Protein AF-A0A965PRZ8-F1 (afdb_monomer)

Radius of gyration: 15.92 Å; Cα contacts (8 Å, |Δi|>4): 262; chains: 1; bounding box: 35×39×43 Å

Mean predicted aligned error: 7.38 Å

pLDDT: mean 84.17, std 19.51, range [33.16, 98.69]

Secondary structure (DSSP, 8-state):
-BHHHHHHHTT-HHHHHHHHHHHHS-------HHHHHHHHHHHHHHHHHHHHH-PEE----EEPSS-TT-EE--SEE-TTSSEEEEEEEESS--SS--HHHHHHHHHHHHHH--SEEEEEEEEEEEETTEEEESSSS-EEEEEE--HHHHHHHHT--

Nearest PDB structures (foldseek):
  3syy-assembly1_A  TM=7.562E-01  e=2.679E-10  Laribacter hongkongensis HLHK9
  3k93-assembly1_A  TM=7.429E-01  e=5.074E-06  Histophilus somni 129PT
  4ic1-assembly1_J  TM=6.173E-01  e=4.189E-07  Saccharolobus solfataricus P2
  4ic1-assembly1_K  TM=6.231E-01  e=9.618E-06  Saccharolobus solfataricus P2
  4ic1-assembly1_D  TM=5.870E-01  e=6.986E-06  Saccharolobus solfataricus P2

Structure (mmCIF, N/CA/C/O backbone):
data_AF-A0A965PRZ8-F1
#
_entry.id   AF-A0A965PRZ8-F1
#
loop_
_atom_site.group_PDB
_atom_site.id
_atom_site.type_symbol
_atom_site.label_atom_id
_atom_site.label_alt_id
_atom_site.label_comp_id
_atom_site.label_asym_id
_atom_site.label_entity_id
_atom_site.label_seq_id
_atom_site.pdbx_PDB_ins_code
_atom_site.Cartn_x
_atom_site.Cartn_y
_atom_site.Cartn_z
_atom_site.occupancy
_atom_site.B_iso_or_equiv
_atom_site.auth_seq_id
_atom_site.auth_comp_id
_atom_site.auth_asym_id
_atom_site.auth_atom_id
_atom_site.pdbx_PDB_model_num
ATOM 1 N N . MET A 1 1 ? -15.671 11.025 1.807 1.00 54.91 1 MET A N 1
ATOM 2 C CA . MET A 1 1 ? -14.242 11.345 1.634 1.00 54.91 1 MET A CA 1
ATOM 3 C C . MET A 1 1 ? -13.512 10.060 1.285 1.00 54.91 1 MET A C 1
ATOM 5 O O . MET A 1 1 ? -13.864 9.037 1.855 1.00 54.91 1 MET A O 1
ATOM 9 N N . THR A 1 2 ? -12.597 10.086 0.313 1.00 58.78 2 THR A N 1
ATOM 10 C CA . THR A 1 2 ? -11.776 8.921 -0.072 1.00 58.78 2 THR A CA 1
ATOM 11 C C . THR A 1 2 ? -10.366 9.054 0.501 1.00 58.78 2 THR A C 1
ATOM 13 O O . THR A 1 2 ? -9.932 10.170 0.786 1.00 58.78 2 THR A O 1
ATOM 16 N N . ALA A 1 3 ? -9.628 7.949 0.616 1.00 55.59 3 ALA A N 1
ATOM 17 C CA . ALA A 1 3 ? -8.260 7.944 1.150 1.00 55.59 3 ALA A CA 1
ATOM 18 C C . ALA A 1 3 ? -7.332 8.951 0.461 1.00 55.59 3 ALA A C 1
ATOM 20 O O . ALA A 1 3 ? -6.659 9.749 1.112 1.00 55.59 3 ALA A O 1
ATOM 21 N N . THR A 1 4 ? -7.375 8.993 -0.870 1.00 56.09 4 THR A N 1
ATOM 22 C CA . THR A 1 4 ? -6.592 9.935 -1.674 1.00 56.09 4 THR A CA 1
ATOM 23 C C . THR A 1 4 ? -6.998 11.392 -1.422 1.00 56.09 4 THR A C 1
ATOM 25 O O . THR A 1 4 ? -6.151 12.283 -1.479 1.00 56.09 4 THR A O 1
ATOM 28 N N . ALA A 1 5 ? -8.279 11.654 -1.131 1.00 57.34 5 ALA A N 1
ATOM 29 C CA . ALA A 1 5 ? -8.773 12.986 -0.769 1.00 57.34 5 ALA A CA 1
ATOM 30 C C . ALA A 1 5 ? -8.242 13.445 0.579 1.00 57.34 5 ALA A C 1
ATOM 32 O O . ALA A 1 5 ? -7.828 14.591 0.729 1.00 57.34 5 ALA A O 1
ATOM 33 N N . VAL A 1 6 ? -8.219 12.530 1.537 1.00 54.91 6 VAL A N 1
ATOM 34 C CA . VAL A 1 6 ? -7.812 12.788 2.911 1.00 54.91 6 VAL A CA 1
ATOM 35 C C . VAL A 1 6 ? -6.297 12.997 3.012 1.00 54.91 6 VAL A C 1
ATOM 37 O O . VAL A 1 6 ? -5.855 13.979 3.607 1.00 54.91 6 VAL A O 1
ATOM 40 N N . ALA A 1 7 ? -5.495 12.179 2.322 1.00 52.47 7 ALA A N 1
ATOM 41 C CA . ALA A 1 7 ? -4.043 12.358 2.237 1.00 52.47 7 ALA A CA 1
ATOM 42 C C . ALA A 1 7 ? -3.648 13.733 1.655 1.00 52.47 7 ALA A C 1
ATOM 44 O O . ALA A 1 7 ? -2.738 14.404 2.159 1.00 52.47 7 ALA A O 1
ATOM 45 N N . LYS A 1 8 ? -4.377 14.202 0.632 1.00 48.94 8 LYS A N 1
ATOM 46 C CA . LYS A 1 8 ? -4.157 15.528 0.031 1.00 48.94 8 LYS A CA 1
ATOM 47 C C . LYS A 1 8 ? -4.725 16.672 0.877 1.00 48.94 8 LYS A C 1
ATOM 49 O O . LYS A 1 8 ? -4.098 17.725 0.938 1.00 48.94 8 LYS A O 1
ATOM 54 N N . ALA A 1 9 ? -5.844 16.480 1.575 1.00 47.12 9 ALA A N 1
ATOM 55 C CA . ALA A 1 9 ? -6.412 17.477 2.488 1.00 47.12 9 ALA A CA 1
ATOM 56 C C . ALA A 1 9 ? -5.499 17.754 3.694 1.00 47.12 9 ALA A C 1
ATOM 58 O O . ALA A 1 9 ? -5.282 18.908 4.057 1.00 47.12 9 ALA A O 1
ATOM 59 N N . ALA A 1 10 ? -4.876 16.710 4.248 1.00 43.22 10 ALA A N 1
ATOM 60 C CA . ALA A 1 10 ? -3.881 16.831 5.314 1.00 43.22 10 ALA A CA 1
ATOM 61 C C . ALA A 1 10 ? -2.562 17.485 4.849 1.00 43.22 10 ALA A C 1
ATOM 63 O O . ALA A 1 10 ? -1.719 17.854 5.669 1.00 43.22 10 ALA A O 1
ATOM 64 N N . SER A 1 11 ? -2.363 17.627 3.534 1.00 39.31 11 SER A N 1
ATOM 65 C CA . SER A 1 11 ? -1.225 18.340 2.938 1.00 39.31 11 SER A CA 1
ATOM 66 C C . SER A 1 11 ? -1.472 19.855 2.797 1.00 39.31 11 SER A C 1
ATOM 68 O O . SER A 1 11 ? -0.557 20.587 2.430 1.00 39.31 11 SER A O 1
ATOM 70 N N . GLY A 1 12 ? -2.680 20.339 3.129 1.00 33.16 12 GLY A N 1
ATOM 71 C CA . GLY A 1 12 ? -3.037 21.760 3.218 1.00 33.16 12 GLY A CA 1
ATOM 72 C C . GLY A 1 12 ? -4.403 22.106 2.585 1.00 33.16 12 GLY A C 1
ATOM 73 O O . GLY A 1 12 ? -4.929 21.332 1.783 1.00 33.16 12 GLY A O 1
ATOM 74 N N . PRO A 1 13 ? -4.982 23.295 2.873 1.00 34.28 13 PRO A N 1
ATOM 75 C CA . PRO A 1 13 ? -6.338 23.689 2.444 1.00 34.28 13 PRO A CA 1
ATOM 76 C C . PRO A 1 13 ? -6.583 23.709 0.924 1.00 34.28 13 PRO A C 1
ATOM 78 O O . PRO A 1 13 ? -7.735 23.695 0.489 1.00 34.28 13 PRO A O 1
ATOM 81 N N . ALA A 1 14 ? -5.517 23.775 0.120 1.00 37.66 14 ALA A N 1
ATOM 82 C CA . ALA A 1 14 ? -5.581 23.752 -1.340 1.00 37.66 14 ALA A CA 1
ATOM 83 C C . ALA A 1 14 ? -5.931 22.352 -1.880 1.00 37.66 14 ALA A C 1
ATOM 85 O O . ALA A 1 14 ? -6.857 22.213 -2.672 1.00 37.66 14 ALA A O 1
ATOM 86 N N . GLY A 1 15 ? -5.299 21.296 -1.351 1.00 36.34 15 GLY A N 1
ATOM 87 C CA . GLY A 1 15 ? -5.492 19.923 -1.836 1.00 36.34 15 GLY A CA 1
ATOM 88 C C . GLY A 1 15 ? -6.900 19.362 -1.600 1.00 36.34 15 GLY A C 1
ATOM 89 O O . GLY A 1 15 ? -7.354 18.496 -2.346 1.00 36.34 15 GLY A O 1
ATOM 90 N N . PHE A 1 16 ? -7.616 19.873 -0.592 1.00 38.53 16 PHE A N 1
ATOM 91 C CA . PHE A 1 16 ? -9.019 19.529 -0.330 1.00 38.53 16 PHE A CA 1
ATOM 92 C C . PHE A 1 16 ? -9.987 20.185 -1.330 1.00 38.53 16 PHE A C 1
ATOM 94 O O . PHE A 1 16 ? -10.953 19.553 -1.763 1.00 38.53 16 PHE A O 1
ATOM 101 N N . ARG A 1 17 ? -9.723 21.439 -1.725 1.00 40.81 17 ARG A N 1
ATOM 102 C CA . ARG A 1 17 ? -10.533 22.162 -2.719 1.00 40.81 17 ARG A CA 1
ATOM 103 C C . ARG A 1 17 ? -10.419 21.520 -4.099 1.00 40.81 17 ARG A C 1
ATOM 105 O O . ARG A 1 17 ? -11.449 21.259 -4.711 1.00 40.81 17 ARG A O 1
ATOM 112 N N . ASP A 1 18 ? -9.210 21.154 -4.514 1.00 45.66 18 ASP A N 1
ATOM 113 C CA . ASP A 1 18 ? -8.950 20.551 -5.829 1.00 45.66 18 ASP A CA 1
ATOM 114 C C . ASP A 1 18 ? -9.689 19.216 -6.025 1.00 45.66 18 ASP A C 1
ATOM 116 O O . ASP A 1 18 ? -10.179 18.911 -7.108 1.00 45.66 18 ASP A O 1
ATOM 120 N N . GLN A 1 19 ? -9.835 18.421 -4.962 1.00 45.69 19 GLN A N 1
ATOM 121 C CA . GLN A 1 19 ? -10.571 17.152 -4.993 1.00 45.69 19 GLN A CA 1
ATOM 122 C C . GLN A 1 19 ? -12.091 17.336 -5.069 1.00 45.69 19 GLN A C 1
ATOM 124 O O . GLN A 1 19 ? -12.785 16.570 -5.743 1.00 45.69 19 GLN A O 1
ATOM 129 N N . LEU A 1 20 ? -12.624 18.342 -4.369 1.00 46.78 20 LEU A N 1
ATOM 130 C CA . LEU A 1 20 ? -14.040 18.696 -4.453 1.00 46.78 20 LEU A CA 1
ATOM 131 C C . LEU A 1 20 ? -14.384 19.275 -5.828 1.00 46.78 20 LEU A C 1
ATOM 133 O O . LEU A 1 20 ? -15.452 18.967 -6.356 1.00 46.78 20 LEU A O 1
ATOM 137 N N . GLU A 1 21 ? -13.482 20.059 -6.419 1.00 46.59 21 GLU A N 1
ATOM 138 C CA . GLU A 1 21 ? -13.627 20.569 -7.782 1.00 46.59 21 GLU A CA 1
ATOM 139 C C . GLU A 1 21 ? -13.521 19.457 -8.828 1.00 46.59 21 GLU A C 1
ATOM 1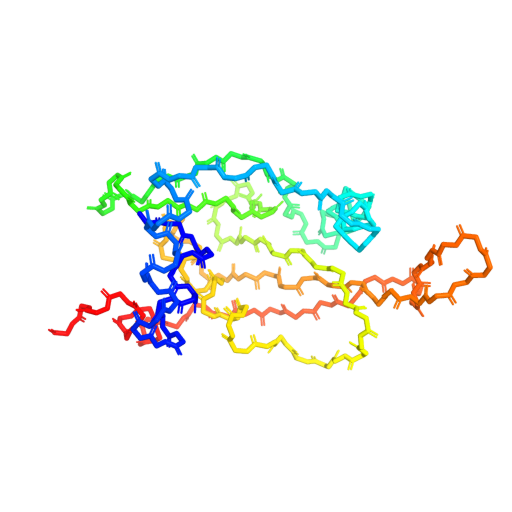41 O O . GLU A 1 21 ? -14.405 19.359 -9.674 1.00 46.59 21 GLU A O 1
ATOM 146 N N . ALA A 1 22 ? -12.545 18.549 -8.721 1.00 51.47 22 ALA A N 1
ATOM 147 C CA . ALA A 1 22 ? -12.418 17.398 -9.622 1.00 51.47 22 ALA A CA 1
ATOM 148 C C . ALA A 1 22 ? -13.629 16.448 -9.558 1.00 51.47 22 ALA A C 1
ATOM 150 O O . ALA A 1 22 ? -13.987 15.820 -10.550 1.00 51.47 22 ALA A O 1
ATOM 151 N N . ARG A 1 23 ? -14.304 16.355 -8.403 1.00 52.50 23 ARG A N 1
ATOM 152 C CA . ARG A 1 23 ? -15.585 15.636 -8.282 1.00 52.50 23 ARG A CA 1
ATOM 153 C C . ARG A 1 23 ? -16.768 16.390 -8.887 1.00 52.50 23 ARG A C 1
ATOM 155 O O . ARG A 1 23 ? -17.717 15.747 -9.324 1.00 52.50 23 ARG A O 1
ATOM 162 N N . ARG A 1 24 ? -16.755 17.726 -8.856 1.00 48.66 24 ARG A N 1
ATOM 163 C CA . ARG A 1 24 ? -17.812 18.566 -9.446 1.00 48.66 24 ARG A CA 1
ATOM 164 C C . ARG A 1 24 ? -17.692 18.647 -10.965 1.00 48.66 24 ARG A C 1
ATOM 166 O O . ARG A 1 24 ? -18.717 18.669 -11.634 1.00 48.66 24 ARG A O 1
ATOM 173 N N . ASN A 1 25 ? -16.464 18.641 -11.472 1.00 48.16 25 ASN A N 1
ATOM 174 C CA . ASN A 1 25 ? -16.121 18.676 -12.885 1.00 48.16 25 ASN A CA 1
ATOM 175 C C . ASN A 1 25 ? -15.154 17.521 -13.182 1.00 48.16 25 ASN A C 1
ATOM 177 O O . ASN A 1 25 ? -13.940 17.737 -13.164 1.00 48.16 25 ASN A O 1
ATOM 181 N N . PRO A 1 26 ? -15.661 16.295 -13.411 1.00 49.47 26 PRO A N 1
ATOM 182 C CA . PRO A 1 26 ? -14.810 15.195 -13.827 1.00 49.47 26 PRO A CA 1
ATOM 183 C C . PRO A 1 26 ? -14.180 15.560 -15.170 1.00 49.47 26 PRO A C 1
ATOM 185 O O . PRO A 1 26 ? -14.868 15.733 -16.173 1.00 49.47 26 PRO A O 1
ATOM 188 N N . VAL A 1 27 ? -12.866 15.744 -15.153 1.00 57.09 27 VAL A N 1
ATOM 189 C CA . VAL A 1 27 ? -12.056 15.934 -16.351 1.00 57.09 27 VAL A CA 1
ATOM 190 C C . VAL A 1 27 ? -11.515 14.562 -16.714 1.00 57.09 27 VAL A C 1
ATOM 192 O O . VAL A 1 27 ? -11.016 13.860 -15.829 1.00 57.09 27 VAL A O 1
ATOM 195 N N . ASP A 1 28 ? -11.611 14.171 -17.982 1.00 53.66 28 ASP A N 1
ATOM 196 C CA . ASP A 1 28 ? -10.965 12.945 -18.440 1.00 53.66 28 ASP A CA 1
ATOM 197 C C . ASP A 1 28 ? -9.462 13.056 -18.175 1.00 53.66 28 ASP A C 1
ATOM 199 O O . ASP A 1 28 ? -8.774 13.944 -18.686 1.00 53.66 28 ASP A O 1
ATOM 203 N N . VAL A 1 29 ? -8.954 12.176 -17.314 1.00 61.72 29 VAL A N 1
ATOM 204 C CA . VAL A 1 29 ? -7.525 12.100 -17.034 1.00 61.72 29 VAL A CA 1
ATOM 205 C C . VAL A 1 29 ? -6.891 11.353 -18.195 1.00 61.72 29 VAL A C 1
ATOM 207 O O . VAL A 1 29 ? -7.070 10.145 -18.339 1.00 61.72 29 VAL A O 1
ATOM 210 N N . GLU A 1 30 ? -6.145 12.071 -19.029 1.00 69.75 30 GLU A N 1
ATOM 211 C CA . GLU A 1 30 ? -5.347 11.452 -20.080 1.00 69.75 30 GLU A CA 1
ATOM 212 C C . GLU A 1 30 ? -4.329 10.494 -19.433 1.00 69.75 30 GLU A C 1
ATOM 214 O O . GLU A 1 30 ? -3.472 10.896 -18.635 1.00 69.75 30 GLU A O 1
ATOM 219 N N . VAL A 1 31 ? -4.467 9.195 -19.716 1.00 72.94 31 VAL A N 1
ATOM 220 C CA . VAL A 1 31 ? -3.624 8.154 -19.119 1.00 72.94 31 VAL A CA 1
ATOM 221 C C . VAL A 1 31 ? -2.212 8.292 -19.678 1.00 72.94 31 VAL A C 1
ATOM 223 O O . VAL A 1 31 ? -1.934 7.926 -20.817 1.00 72.94 31 VAL A O 1
ATOM 226 N N . ASN A 1 32 ? -1.297 8.812 -18.863 1.00 87.75 32 ASN A N 1
ATOM 227 C CA . ASN A 1 32 ? 0.113 8.875 -19.228 1.00 87.75 32 ASN A CA 1
ATOM 228 C C . ASN A 1 32 ? 0.802 7.509 -19.045 1.00 87.75 32 ASN A C 1
ATOM 230 O O . ASN A 1 32 ? 0.305 6.612 -18.358 1.00 87.75 32 ASN A O 1
ATOM 234 N N . ALA A 1 33 ? 1.992 7.363 -19.631 1.00 90.88 33 ALA A N 1
ATOM 235 C CA . ALA A 1 33 ? 2.743 6.108 -19.603 1.00 90.88 33 ALA A CA 1
ATOM 236 C C . ALA A 1 33 ? 3.051 5.609 -18.174 1.00 90.88 33 ALA A C 1
ATOM 238 O O . ALA A 1 33 ? 3.116 4.403 -17.940 1.00 90.88 33 ALA A O 1
ATOM 239 N N . PHE A 1 34 ? 3.212 6.513 -17.202 1.00 87.75 34 PHE A N 1
ATOM 240 C CA . PHE A 1 34 ? 3.461 6.147 -15.805 1.00 87.75 34 PHE A CA 1
ATOM 241 C C . PHE A 1 34 ? 2.228 5.540 -15.132 1.00 87.75 34 PHE A C 1
ATOM 243 O O . PHE A 1 34 ? 2.368 4.582 -14.373 1.00 87.75 34 PHE A O 1
ATOM 250 N N . MET A 1 35 ? 1.038 6.077 -15.416 1.00 86.06 35 MET A N 1
ATOM 251 C CA . MET A 1 35 ? -0.232 5.527 -14.935 1.00 86.06 35 MET A CA 1
ATOM 252 C C . MET A 1 35 ? -0.494 4.152 -15.552 1.00 86.06 35 MET A C 1
ATOM 254 O O . MET A 1 35 ? -0.745 3.203 -14.815 1.00 86.06 35 MET A O 1
ATOM 258 N N . ALA A 1 36 ? -0.318 4.015 -16.872 1.00 90.56 36 ALA A N 1
ATOM 259 C CA . ALA A 1 36 ? -0.458 2.732 -17.565 1.00 90.56 36 ALA A CA 1
ATOM 260 C C . ALA A 1 36 ? 0.496 1.659 -17.010 1.00 90.56 36 ALA A C 1
ATOM 262 O O . ALA A 1 36 ? 0.099 0.514 -16.804 1.00 90.56 36 ALA A O 1
ATOM 263 N N . TRP A 1 37 ? 1.745 2.034 -16.710 1.00 93.75 37 TRP A N 1
ATOM 264 C CA . TRP A 1 37 ? 2.704 1.136 -16.064 1.00 93.75 37 TRP A CA 1
ATOM 265 C C . TRP A 1 37 ? 2.272 0.712 -14.658 1.00 93.75 37 TRP A C 1
ATOM 267 O O . TRP A 1 37 ? 2.432 -0.450 -14.292 1.00 93.75 37 TRP A O 1
ATOM 277 N N . GLY A 1 38 ? 1.732 1.647 -13.871 1.00 92.62 38 GLY A N 1
ATOM 278 C CA . GLY A 1 38 ? 1.178 1.352 -12.551 1.00 92.62 38 GLY A CA 1
ATOM 279 C C . GLY A 1 38 ? 0.099 0.276 -12.630 1.00 92.62 38 GLY A C 1
ATOM 280 O O . GLY A 1 38 ? 0.248 -0.763 -11.997 1.00 92.62 38 GLY A O 1
ATOM 281 N N . THR A 1 39 ? -0.904 0.482 -13.487 1.00 91.81 39 THR A N 1
ATOM 282 C CA . THR A 1 39 ? -1.992 -0.480 -13.726 1.00 91.81 39 THR A CA 1
ATOM 283 C C . THR A 1 39 ? -1.478 -1.833 -14.214 1.00 91.81 39 THR A C 1
ATOM 285 O O . THR A 1 39 ? -1.954 -2.871 -13.770 1.00 91.81 39 THR A O 1
ATOM 288 N N . PHE A 1 40 ? -0.480 -1.848 -15.101 1.00 95.19 40 PHE A N 1
ATOM 289 C CA . PHE A 1 40 ? 0.128 -3.091 -15.580 1.00 95.19 40 PHE A CA 1
ATOM 290 C C . PHE A 1 40 ? 0.818 -3.884 -14.455 1.00 95.19 40 PHE A C 1
ATOM 292 O O . PHE A 1 40 ? 0.720 -5.109 -14.404 1.00 95.19 40 PHE A O 1
ATOM 299 N N . MET A 1 41 ? 1.516 -3.193 -13.551 1.00 97.31 41 MET A N 1
ATOM 300 C CA . MET A 1 41 ? 2.287 -3.822 -12.476 1.00 97.31 41 MET A CA 1
ATOM 301 C C . MET A 1 41 ? 1.458 -4.197 -11.249 1.00 97.31 41 MET A C 1
ATOM 303 O O . MET A 1 41 ? 1.865 -5.088 -10.506 1.00 97.31 41 MET A O 1
ATOM 307 N N . GLU A 1 42 ? 0.330 -3.532 -11.014 1.00 95.62 42 GLU A N 1
ATOM 308 C CA . GLU A 1 42 ? -0.523 -3.747 -9.844 1.00 95.62 42 GLU A CA 1
ATOM 309 C C . GLU A 1 42 ? -0.879 -5.226 -9.602 1.00 95.62 42 GLU A C 1
ATOM 311 O O . GLU A 1 42 ? -0.527 -5.726 -8.531 1.00 95.62 42 GLU A O 1
ATOM 316 N N . PRO A 1 43 ? -1.433 -5.993 -10.568 1.00 97.06 43 PRO A N 1
ATOM 317 C CA . PRO A 1 43 ? -1.750 -7.406 -10.342 1.00 97.06 43 PRO A CA 1
ATOM 318 C C . PRO A 1 43 ? -0.506 -8.273 -10.096 1.00 97.06 43 PRO A C 1
ATOM 320 O O . PRO A 1 43 ? -0.572 -9.255 -9.356 1.00 97.06 43 PRO A O 1
ATOM 323 N N . VAL A 1 44 ? 0.646 -7.909 -10.673 1.00 97.81 44 VAL A N 1
ATOM 324 C CA . VAL A 1 44 ? 1.919 -8.621 -10.462 1.00 97.81 44 VAL A CA 1
ATOM 325 C C . VAL A 1 44 ? 2.390 -8.446 -9.018 1.00 97.81 44 VAL A C 1
ATOM 327 O O . VAL A 1 44 ? 2.753 -9.420 -8.358 1.00 97.81 44 VAL A O 1
ATOM 330 N N . ILE A 1 45 ? 2.353 -7.213 -8.507 1.00 98.44 45 ILE A N 1
ATOM 331 C CA . ILE A 1 45 ? 2.746 -6.912 -7.126 1.00 98.44 45 ILE A CA 1
ATOM 332 C C . ILE A 1 45 ? 1.714 -7.486 -6.148 1.00 98.44 45 ILE A C 1
ATOM 334 O O . ILE A 1 45 ? 2.104 -8.049 -5.131 1.00 98.44 45 ILE A O 1
ATOM 338 N N . ALA A 1 46 ? 0.419 -7.427 -6.465 1.00 98.19 46 ALA A N 1
ATOM 339 C CA . ALA A 1 46 ? -0.641 -7.982 -5.625 1.00 98.19 46 ALA A CA 1
ATOM 340 C C . ALA A 1 46 ? -0.508 -9.504 -5.468 1.00 98.19 46 ALA A C 1
ATOM 342 O O . ALA A 1 46 ? -0.667 -10.040 -4.371 1.00 98.19 46 ALA A O 1
ATOM 343 N N . GLN A 1 47 ? -0.138 -10.209 -6.541 1.00 98.38 47 GLN A N 1
ATOM 344 C CA . GLN A 1 47 ? 0.149 -11.640 -6.480 1.00 98.38 47 GLN A CA 1
ATOM 345 C C . GLN A 1 47 ? 1.371 -11.951 -5.603 1.00 98.38 47 GLN A C 1
ATOM 347 O O . GLN A 1 47 ? 1.351 -12.938 -4.866 1.00 98.38 47 GLN A O 1
ATOM 352 N N . TRP A 1 48 ? 2.414 -11.118 -5.651 1.00 98.56 48 TRP A N 1
ATOM 353 C CA . TRP A 1 48 ? 3.557 -11.238 -4.742 1.00 98.56 48 TRP A CA 1
ATOM 354 C C . TRP A 1 48 ? 3.137 -10.996 -3.285 1.00 98.56 48 TRP A C 1
ATOM 356 O O . TRP A 1 48 ? 3.392 -11.844 -2.438 1.00 98.56 48 TRP A O 1
ATOM 366 N N . VAL A 1 49 ? 2.387 -9.923 -3.002 1.00 98.69 49 VAL A N 1
ATOM 367 C CA . VAL A 1 49 ? 1.858 -9.613 -1.658 1.00 98.69 49 VAL A CA 1
ATOM 368 C C . VAL A 1 49 ? 1.055 -10.785 -1.093 1.00 98.69 49 VAL A C 1
ATOM 370 O O . VAL A 1 49 ? 1.274 -11.189 0.052 1.00 98.69 49 VAL A O 1
ATOM 373 N N . LYS A 1 50 ? 0.169 -11.373 -1.903 1.00 98.50 50 LYS A N 1
ATOM 374 C CA . LYS A 1 50 ? -0.600 -12.563 -1.527 1.00 98.50 50 LYS A CA 1
ATOM 375 C C . LYS A 1 50 ? 0.302 -13.736 -1.160 1.00 98.50 50 LYS A C 1
ATOM 377 O O . LYS A 1 50 ? 0.028 -14.411 -0.174 1.00 98.50 50 LYS A O 1
ATOM 382 N N . ASN A 1 51 ? 1.344 -13.996 -1.942 1.00 98.31 51 ASN A N 1
ATOM 383 C CA . ASN A 1 51 ? 2.250 -15.113 -1.679 1.00 98.31 51 ASN A CA 1
ATOM 384 C C . ASN A 1 51 ? 3.060 -14.904 -0.393 1.00 98.31 51 ASN A C 1
ATOM 386 O O . ASN A 1 51 ? 3.232 -15.853 0.364 1.00 98.31 51 ASN A O 1
ATOM 390 N N . GLU A 1 52 ? 3.500 -13.673 -0.128 1.00 98.06 52 GLU A N 1
ATOM 391 C CA . GLU A 1 52 ? 4.318 -13.347 1.045 1.00 98.06 52 GLU A CA 1
ATOM 392 C C . GLU A 1 52 ? 3.515 -13.259 2.348 1.00 98.06 52 GLU A C 1
ATOM 394 O O . GLU A 1 52 ? 4.037 -13.546 3.423 1.00 98.06 52 GLU A O 1
ATOM 399 N N . THR A 1 53 ? 2.251 -12.829 2.280 1.00 97.94 53 THR A N 1
ATOM 400 C CA . THR A 1 53 ? 1.482 -12.453 3.484 1.00 97.94 53 THR A CA 1
ATOM 401 C C . THR A 1 53 ? 0.103 -13.093 3.595 1.00 97.94 53 THR A C 1
ATOM 403 O O . THR A 1 53 ? -0.499 -13.062 4.664 1.00 97.94 53 THR A O 1
ATOM 406 N N . GLY A 1 54 ? -0.433 -13.647 2.507 1.00 98.00 54 GLY A N 1
ATOM 407 C CA . GLY A 1 54 ? -1.818 -14.112 2.434 1.00 98.00 54 GLY A CA 1
ATOM 408 C C . GLY A 1 54 ? -2.863 -13.003 2.245 1.00 98.00 54 GLY A C 1
ATOM 409 O O . GLY A 1 54 ? -4.046 -13.321 2.129 1.00 98.00 54 GLY A O 1
ATOM 410 N N . ILE A 1 55 ? -2.468 -11.723 2.182 1.00 98.56 55 ILE A N 1
ATOM 411 C CA . ILE A 1 55 ? -3.383 -10.614 1.864 1.00 98.56 55 ILE A CA 1
ATOM 412 C C . ILE A 1 55 ? -3.892 -10.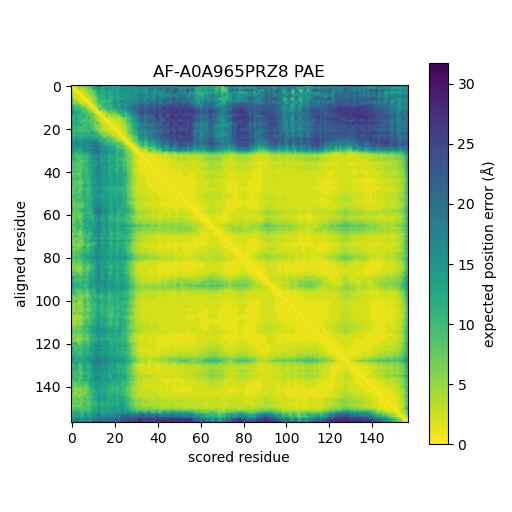774 0.428 1.00 98.56 55 ILE A C 1
ATOM 414 O O . ILE A 1 55 ? -3.108 -10.885 -0.516 1.00 98.56 55 ILE A O 1
ATOM 418 N N . MET A 1 56 ? -5.211 -10.785 0.252 1.00 98.44 56 MET A N 1
ATOM 419 C CA . MET A 1 56 ? -5.835 -10.996 -1.052 1.00 98.44 56 MET A CA 1
ATOM 420 C C . MET A 1 56 ? -5.957 -9.667 -1.810 1.00 98.44 56 MET A C 1
ATOM 422 O O . MET A 1 56 ? -6.243 -8.655 -1.171 1.00 98.44 56 MET A O 1
ATOM 426 N N . PRO A 1 57 ? -5.789 -9.643 -3.148 1.00 97.56 57 PRO A N 1
ATOM 427 C CA . PRO A 1 57 ? -6.074 -8.452 -3.949 1.00 97.56 57 PRO A CA 1
ATOM 428 C C . PRO A 1 57 ? -7.521 -7.983 -3.747 1.00 97.56 57 PRO A C 1
ATOM 430 O O . PRO A 1 57 ? -8.427 -8.817 -3.661 1.00 97.56 57 PRO A O 1
ATOM 433 N N . ASN A 1 58 ? -7.739 -6.670 -3.682 1.00 94.44 58 ASN A N 1
ATOM 434 C CA . ASN A 1 58 ? -9.052 -6.082 -3.435 1.00 94.44 58 ASN A CA 1
ATOM 435 C C . ASN A 1 58 ? -9.341 -4.907 -4.379 1.00 94.44 58 ASN A C 1
ATOM 437 O O . ASN A 1 58 ? -8.535 -3.998 -4.516 1.00 94.44 58 ASN A O 1
ATOM 441 N N . GLU A 1 59 ? -10.550 -4.887 -4.939 1.00 88.50 59 GLU A N 1
ATOM 442 C CA . GLU A 1 59 ? -11.075 -3.768 -5.740 1.00 88.50 59 GLU A CA 1
ATOM 443 C C . GLU A 1 59 ? -12.350 -3.164 -5.123 1.00 88.50 59 GLU A C 1
ATOM 445 O O . GLU A 1 59 ? -12.951 -2.236 -5.669 1.00 88.50 59 GLU A O 1
ATOM 450 N N . TRP A 1 60 ? -12.817 -3.686 -3.983 1.00 88.62 60 TRP A N 1
ATOM 451 C CA . TRP A 1 60 ? -14.065 -3.230 -3.382 1.00 88.62 60 TRP A CA 1
ATOM 452 C C . TRP A 1 60 ? -13.911 -1.869 -2.712 1.00 88.62 60 TRP A C 1
ATOM 454 O O . TRP A 1 60 ? -12.958 -1.608 -1.973 1.00 88.62 60 TRP A O 1
ATOM 464 N N . LEU A 1 61 ? -14.908 -1.013 -2.939 1.00 89.56 61 LEU A N 1
ATOM 465 C CA . LEU A 1 61 ? -15.093 0.227 -2.201 1.00 89.56 61 LEU A CA 1
ATOM 466 C C . LEU A 1 61 ? -15.731 -0.082 -0.845 1.00 89.56 61 LEU A C 1
ATOM 468 O O . LEU A 1 61 ? -16.883 -0.506 -0.772 1.00 89.56 61 LEU A O 1
ATOM 472 N N . ILE A 1 62 ? -14.980 0.161 0.220 1.00 87.19 62 ILE A N 1
ATOM 473 C CA . ILE A 1 62 ? -15.371 -0.110 1.600 1.00 87.19 62 ILE A CA 1
ATOM 474 C C . ILE A 1 62 ? -15.813 1.197 2.251 1.00 87.19 62 ILE A C 1
ATOM 476 O O . ILE A 1 62 ? -15.158 2.231 2.090 1.00 87.19 62 ILE A O 1
ATOM 480 N N . ALA A 1 63 ? -16.922 1.144 2.986 1.00 87.19 63 ALA A N 1
ATOM 481 C CA . ALA A 1 63 ? -17.414 2.242 3.804 1.00 87.19 63 ALA A CA 1
ATOM 482 C C . ALA A 1 63 ? -17.120 1.989 5.283 1.00 87.19 63 ALA A C 1
ATOM 484 O O . ALA A 1 63 ? -17.193 0.852 5.740 1.00 87.19 63 ALA A O 1
ATOM 485 N N . SER A 1 64 ? -16.800 3.052 6.020 1.00 89.25 64 SER A N 1
ATOM 486 C CA . SER A 1 64 ? -16.537 2.960 7.455 1.00 89.25 64 SER A CA 1
ATOM 487 C C . SER A 1 64 ? -17.814 2.645 8.224 1.00 89.25 64 SER A C 1
ATOM 489 O O . SER A 1 64 ? -18.873 3.204 7.930 1.00 89.25 64 SER A O 1
ATOM 491 N N . GLU A 1 65 ? -17.690 1.833 9.273 1.00 89.25 65 GLU A N 1
ATOM 492 C CA . GLU A 1 65 ? -18.778 1.592 10.226 1.00 89.25 65 GLU A CA 1
ATOM 493 C C . GLU A 1 65 ? -19.187 2.865 10.989 1.00 89.25 65 GLU A C 1
ATOM 495 O O . GLU A 1 65 ? -20.332 2.983 11.422 1.00 89.25 65 GLU A O 1
ATOM 500 N N . HIS A 1 66 ? -18.284 3.845 11.128 1.00 83.94 66 HIS A N 1
ATOM 501 C CA . HIS A 1 66 ? -18.566 5.103 11.825 1.00 83.94 66 HIS A CA 1
ATOM 502 C C . HIS A 1 66 ? -19.436 6.065 11.004 1.00 83.94 66 HIS A C 1
ATOM 504 O O . HIS A 1 66 ? -20.285 6.761 11.559 1.00 83.94 66 HIS A O 1
ATOM 510 N N . ASP A 1 67 ? -19.204 6.140 9.690 1.00 82.69 67 ASP A N 1
ATOM 511 C CA . ASP A 1 67 ? -19.940 7.008 8.770 1.00 82.69 67 ASP A CA 1
ATOM 512 C C . ASP A 1 67 ? -19.790 6.497 7.330 1.00 82.69 67 ASP A C 1
ATOM 514 O O . ASP A 1 67 ? -18.687 6.466 6.778 1.00 82.69 67 ASP A O 1
ATOM 518 N N . ALA A 1 68 ? -20.911 6.171 6.680 1.00 83.62 68 ALA A N 1
ATOM 519 C CA . ALA A 1 68 ? -20.933 5.625 5.321 1.00 83.62 68 ALA A CA 1
ATOM 520 C C . ALA A 1 68 ? -20.347 6.571 4.251 1.00 83.62 68 ALA A C 1
ATOM 522 O O . ALA A 1 68 ? -20.081 6.165 3.119 1.00 83.62 68 ALA A O 1
ATOM 523 N N . ARG A 1 69 ? -20.138 7.852 4.579 1.00 81.19 69 ARG A N 1
ATOM 524 C CA . ARG A 1 69 ? -19.470 8.818 3.698 1.00 81.19 69 ARG A CA 1
ATOM 525 C C . ARG A 1 69 ? -17.955 8.643 3.701 1.00 81.19 69 ARG A C 1
ATOM 527 O O . ARG A 1 69 ? -17.298 9.228 2.834 1.00 81.19 69 ARG A O 1
ATOM 534 N N . PHE A 1 70 ? -17.376 7.923 4.657 1.00 84.81 70 PHE A N 1
ATOM 535 C CA . PHE A 1 70 ? -15.942 7.655 4.728 1.00 84.81 70 PHE A CA 1
ATOM 536 C C . PHE A 1 70 ? -15.634 6.371 3.973 1.00 84.81 70 PHE A C 1
ATOM 538 O O . PHE A 1 70 ? -16.144 5.311 4.314 1.00 84.81 70 PHE A O 1
ATOM 545 N N . LEU A 1 71 ? -14.842 6.496 2.909 1.00 85.38 71 LEU A N 1
ATOM 546 C CA . LEU A 1 71 ? -14.668 5.452 1.911 1.00 85.38 71 LEU A CA 1
ATOM 547 C C . LEU A 1 71 ? -13.186 5.172 1.662 1.00 85.38 71 LEU A C 1
ATOM 549 O O . LEU A 1 71 ? -12.356 6.090 1.671 1.00 85.38 71 LEU A O 1
ATOM 553 N N . ALA A 1 72 ? -12.863 3.919 1.378 1.00 89.75 72 ALA A N 1
ATOM 554 C CA . ALA A 1 72 ? -11.526 3.476 1.020 1.00 89.75 72 ALA A CA 1
ATOM 555 C C . ALA A 1 72 ? -11.588 2.262 0.090 1.00 89.75 72 ALA A C 1
ATOM 557 O O . ALA A 1 72 ? -12.493 1.443 0.191 1.00 89.75 72 ALA A O 1
ATOM 558 N N . THR A 1 73 ? -10.589 2.138 -0.773 1.00 92.06 73 THR A N 1
ATOM 559 C CA . THR A 1 73 ? -10.333 0.940 -1.575 1.00 92.06 73 THR A CA 1
ATOM 560 C C . THR A 1 73 ? -8.867 0.604 -1.335 1.00 92.06 73 THR A C 1
ATOM 562 O O . THR A 1 73 ? -8.015 1.219 -1.970 1.00 92.06 73 THR A O 1
ATOM 565 N N . PRO A 1 74 ? -8.532 -0.189 -0.303 1.00 96.12 74 PRO A N 1
ATOM 566 C CA . PRO A 1 74 ? -7.178 -0.716 -0.174 1.00 96.12 74 PRO A CA 1
ATOM 567 C C . PRO A 1 74 ? -6.907 -1.698 -1.316 1.00 96.12 74 PRO A C 1
ATOM 569 O O . PRO A 1 74 ? -7.816 -2.427 -1.712 1.00 96.12 74 PRO A O 1
ATOM 572 N N . ASP A 1 75 ? -5.670 -1.746 -1.803 1.00 97.50 75 ASP A N 1
ATOM 573 C CA . ASP A 1 75 ? -5.280 -2.616 -2.924 1.00 97.50 75 ASP A CA 1
ATOM 574 C C . ASP A 1 75 ? -5.273 -4.103 -2.521 1.00 97.50 75 ASP A C 1
ATOM 576 O O . ASP A 1 75 ? -5.337 -5.005 -3.360 1.00 97.50 75 ASP A O 1
ATOM 580 N N . GLY A 1 76 ? -5.228 -4.381 -1.215 1.00 97.88 76 GLY A N 1
ATOM 581 C CA . GLY A 1 76 ? -5.422 -5.719 -0.672 1.00 97.88 76 GLY A CA 1
ATOM 582 C C . GLY A 1 76 ? -6.116 -5.734 0.685 1.00 97.88 76 GLY A C 1
ATOM 583 O O . GLY A 1 76 ? -6.055 -4.765 1.442 1.00 97.88 76 GLY A O 1
ATOM 584 N N . LEU A 1 77 ? -6.764 -6.857 0.989 1.00 97.75 77 LEU A N 1
ATOM 585 C CA . LEU A 1 77 ? -7.502 -7.111 2.224 1.00 97.75 77 LEU A CA 1
ATOM 586 C C . LEU A 1 77 ? -7.230 -8.544 2.705 1.00 97.75 77 LEU A C 1
ATOM 588 O O . LEU A 1 77 ? -7.353 -9.502 1.937 1.00 97.75 77 LEU A O 1
ATOM 592 N N . SER A 1 78 ? -6.831 -8.709 3.966 1.00 97.94 78 SER A N 1
ATOM 593 C CA . SER A 1 78 ? -6.682 -10.035 4.569 1.00 97.94 78 SER A CA 1
ATOM 594 C C . SER A 1 78 ? -8.049 -10.680 4.824 1.00 97.94 78 SER A C 1
ATOM 596 O O . SER A 1 78 ? -9.048 -9.996 5.043 1.00 97.94 78 SER A O 1
ATOM 598 N N . LEU A 1 79 ? -8.105 -12.016 4.809 1.00 95.50 79 LEU A N 1
ATOM 599 C CA . LEU A 1 79 ? -9.358 -12.761 5.016 1.00 95.50 79 LEU A CA 1
ATOM 600 C C . LEU A 1 79 ? -9.941 -12.596 6.427 1.00 95.50 79 LEU A C 1
ATOM 602 O O . LEU A 1 79 ? -11.136 -12.785 6.620 1.00 95.50 79 LEU A O 1
ATOM 606 N N . ASP A 1 80 ? -9.097 -12.270 7.404 1.00 95.56 80 ASP A N 1
ATOM 607 C CA . ASP A 1 80 ? -9.495 -11.954 8.777 1.00 95.56 80 ASP A CA 1
ATOM 608 C C . ASP A 1 80 ? -9.759 -10.454 8.995 1.00 95.56 80 ASP A C 1
ATOM 610 O O . ASP A 1 80 ? -10.096 -10.054 10.105 1.00 95.56 80 ASP A O 1
ATOM 614 N N . HIS A 1 81 ? -9.610 -9.631 7.949 1.00 91.62 81 HIS A N 1
ATOM 615 C CA . HIS A 1 81 ? -9.775 -8.175 7.957 1.00 91.62 81 HIS A CA 1
ATOM 616 C C . HIS A 1 81 ? -8.829 -7.398 8.892 1.00 91.62 81 HIS A C 1
ATOM 618 O O . HIS A 1 81 ? -8.992 -6.192 9.069 1.00 91.62 81 HIS A O 1
ATOM 624 N N . MET A 1 82 ? -7.810 -8.048 9.461 1.00 96.75 82 MET A N 1
ATOM 625 C CA . MET A 1 82 ? -6.876 -7.406 10.394 1.00 96.75 82 MET A CA 1
ATOM 626 C C . MET A 1 82 ? -5.787 -6.590 9.687 1.00 96.75 82 MET A C 1
ATOM 628 O O . MET A 1 82 ? -5.207 -5.686 10.295 1.00 96.75 82 MET A O 1
ATOM 632 N N . ALA A 1 83 ? -5.522 -6.879 8.410 1.00 98.44 83 ALA A N 1
ATOM 633 C CA . ALA A 1 83 ? -4.494 -6.226 7.614 1.00 98.44 83 ALA A CA 1
ATOM 634 C C . ALA A 1 83 ? -4.989 -5.854 6.210 1.00 98.44 83 ALA A C 1
ATOM 636 O O . ALA A 1 83 ? -5.812 -6.537 5.597 1.00 98.44 83 ALA A O 1
ATOM 637 N N . ILE A 1 84 ? -4.428 -4.772 5.681 1.00 98.69 84 ILE A N 1
ATOM 638 C CA . ILE A 1 84 ? -4.643 -4.310 4.306 1.00 98.69 84 ILE A CA 1
ATOM 639 C C . ILE A 1 84 ? -3.306 -4.143 3.579 1.00 98.69 84 ILE A C 1
ATOM 641 O O . ILE A 1 84 ? -2.242 -4.222 4.196 1.00 98.69 84 ILE A O 1
ATOM 645 N N . ALA A 1 85 ? -3.343 -3.909 2.269 1.00 98.62 85 ALA A N 1
ATOM 646 C CA . ALA A 1 85 ? -2.161 -3.559 1.486 1.00 98.62 85 ALA A CA 1
ATOM 647 C C . ALA A 1 85 ? -2.387 -2.318 0.616 1.00 98.62 85 ALA A C 1
ATOM 649 O O . ALA A 1 85 ? -3.506 -2.039 0.188 1.00 98.62 85 ALA A O 1
ATOM 650 N N . GLU A 1 86 ? -1.290 -1.616 0.340 1.00 98.19 86 GLU A N 1
ATOM 651 C CA . GLU A 1 86 ? -1.204 -0.498 -0.600 1.00 98.19 86 GLU A CA 1
ATOM 652 C C . GLU A 1 86 ? -0.010 -0.738 -1.532 1.00 98.19 86 GLU A C 1
ATOM 654 O O . GLU A 1 86 ? 1.118 -0.968 -1.081 1.00 98.19 86 GLU A O 1
ATOM 659 N N . ILE A 1 87 ? -0.255 -0.680 -2.836 1.00 97.81 87 ILE A N 1
ATOM 660 C CA . ILE A 1 87 ? 0.670 -1.036 -3.904 1.00 97.81 87 ILE A CA 1
ATOM 661 C C . ILE A 1 87 ? 1.053 0.213 -4.697 1.00 97.81 87 ILE A C 1
ATOM 663 O O . ILE A 1 87 ? 0.226 1.044 -5.085 1.00 97.81 87 ILE A O 1
ATOM 667 N N . LYS A 1 88 ? 2.354 0.360 -4.969 1.00 96.06 88 LYS A N 1
ATOM 668 C CA . LYS A 1 88 ? 2.879 1.461 -5.786 1.00 96.06 88 LYS A CA 1
ATOM 669 C C . LYS A 1 88 ? 3.967 1.023 -6.755 1.00 96.06 88 LYS A C 1
ATOM 671 O O . LYS A 1 88 ? 4.763 0.127 -6.496 1.00 96.06 88 LYS A O 1
ATOM 676 N N . THR A 1 89 ? 4.086 1.762 -7.853 1.00 95.62 89 THR A N 1
ATOM 677 C CA . THR A 1 89 ? 5.338 1.822 -8.615 1.00 95.62 89 THR A CA 1
ATOM 678 C C . THR A 1 89 ? 5.991 3.178 -8.388 1.00 95.62 89 THR A C 1
ATOM 680 O O . THR A 1 89 ? 5.307 4.199 -8.308 1.00 95.62 89 THR A O 1
ATOM 683 N N . MET A 1 90 ? 7.317 3.212 -8.262 1.00 93.69 90 MET A N 1
ATOM 684 C CA . MET A 1 90 ? 8.048 4.454 -7.993 1.00 93.69 90 MET A CA 1
ATOM 685 C C . MET A 1 90 ? 9.182 4.650 -8.988 1.00 93.69 90 MET A C 1
ATOM 687 O O . MET A 1 90 ? 9.877 3.701 -9.319 1.00 93.69 90 MET A O 1
ATOM 691 N N . GLY A 1 91 ? 9.396 5.885 -9.445 1.00 93.06 91 GLY A N 1
ATOM 692 C CA . GLY A 1 91 ? 10.508 6.223 -10.347 1.00 93.06 91 GLY A CA 1
ATOM 693 C C . GLY A 1 91 ? 11.831 6.515 -9.632 1.00 93.06 91 GLY A C 1
ATOM 694 O O . GLY A 1 91 ? 12.847 6.735 -10.277 1.00 93.06 91 GLY A O 1
ATOM 695 N N . THR A 1 92 ? 11.833 6.549 -8.299 1.00 92.31 92 THR A N 1
ATOM 696 C CA . THR A 1 92 ? 13.035 6.811 -7.501 1.00 92.31 92 THR A CA 1
ATOM 697 C C . THR A 1 92 ? 13.118 5.795 -6.368 1.00 92.31 92 THR A C 1
ATOM 699 O O . THR A 1 92 ? 12.111 5.594 -5.680 1.00 92.31 92 THR A O 1
ATOM 702 N N . PRO A 1 93 ? 14.289 5.171 -6.140 1.00 91.06 93 PRO A N 1
ATOM 703 C CA . PRO A 1 93 ? 14.497 4.293 -4.998 1.00 91.06 93 PRO A CA 1
ATOM 704 C C . PRO A 1 93 ? 14.199 5.023 -3.688 1.00 91.06 93 PRO A C 1
ATOM 706 O O . PRO A 1 93 ? 14.681 6.131 -3.456 1.00 91.06 93 PRO A O 1
ATOM 709 N N . ARG A 1 94 ? 13.412 4.393 -2.819 1.00 89.00 94 ARG A N 1
ATOM 710 C CA . ARG A 1 94 ? 13.188 4.844 -1.443 1.00 89.00 94 ARG A CA 1
ATOM 711 C C . ARG A 1 94 ? 13.187 3.635 -0.525 1.00 89.00 94 ARG A C 1
ATOM 713 O O . ARG A 1 94 ? 12.841 2.535 -0.951 1.00 89.00 94 ARG A O 1
ATOM 720 N N . GLU A 1 95 ? 13.570 3.867 0.721 1.00 88.69 95 GLU A N 1
ATOM 721 C CA . GLU A 1 95 ? 13.540 2.857 1.783 1.00 88.69 95 GLU A CA 1
ATOM 722 C C . GLU A 1 95 ? 12.255 2.921 2.608 1.00 88.69 95 GLU A C 1
ATOM 724 O O . GLU A 1 95 ? 11.868 1.930 3.215 1.00 88.69 95 GLU A O 1
ATOM 729 N N . LYS A 1 96 ? 11.591 4.084 2.628 1.00 90.75 96 LYS A N 1
ATOM 730 C CA . LYS A 1 96 ? 10.371 4.329 3.399 1.00 90.75 96 LYS A CA 1
ATOM 731 C C . LYS A 1 96 ? 9.292 4.989 2.538 1.00 90.75 96 LYS A C 1
ATOM 733 O O . LYS A 1 96 ? 9.640 5.722 1.601 1.00 90.75 96 LYS A O 1
ATOM 738 N N . PRO A 1 97 ? 8.004 4.779 2.861 1.00 93.94 97 PRO A N 1
ATOM 739 C CA . PRO A 1 97 ? 6.913 5.445 2.169 1.00 93.94 97 PRO A CA 1
ATOM 740 C C . PRO A 1 97 ? 6.962 6.965 2.404 1.00 93.94 97 PRO A C 1
ATOM 742 O O . PRO A 1 97 ? 7.303 7.410 3.504 1.00 93.94 97 PRO A O 1
ATOM 745 N N . PRO A 1 98 ? 6.612 7.777 1.396 1.00 92.94 98 PRO A N 1
ATOM 746 C CA . PRO A 1 98 ? 6.291 9.191 1.579 1.00 92.94 98 PRO A CA 1
ATOM 747 C C . PRO A 1 98 ? 5.177 9.418 2.622 1.00 92.94 98 PRO A C 1
ATOM 749 O O . PRO A 1 98 ? 4.294 8.578 2.791 1.00 92.94 98 PRO A O 1
ATOM 752 N N . LEU A 1 99 ? 5.198 10.556 3.327 1.00 90.31 99 LEU A N 1
ATOM 753 C CA . LEU A 1 99 ? 4.253 10.845 4.422 1.00 90.31 99 LEU A CA 1
ATOM 754 C C . LEU A 1 99 ? 2.787 10.910 3.961 1.00 90.31 99 LEU A C 1
ATOM 756 O O . LEU A 1 99 ? 1.886 10.521 4.699 1.00 90.31 99 LEU A O 1
ATOM 760 N N . ASP A 1 100 ? 2.533 11.398 2.752 1.00 88.94 100 ASP A N 1
ATOM 761 C CA . ASP A 1 100 ? 1.204 11.414 2.142 1.00 88.94 100 ASP A CA 1
ATOM 762 C C . ASP A 1 100 ? 0.668 9.996 1.906 1.00 88.94 100 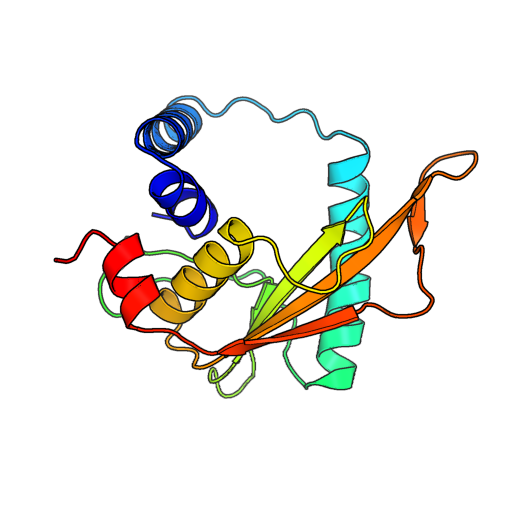ASP A C 1
ATOM 764 O O . ASP A 1 100 ? -0.497 9.735 2.202 1.00 88.94 100 ASP A O 1
ATOM 768 N N . HIS A 1 101 ? 1.522 9.059 1.485 1.00 93.50 101 HIS A N 1
ATOM 769 C CA . HIS A 1 101 ? 1.150 7.646 1.390 1.00 93.50 101 HIS A CA 1
ATOM 770 C C . HIS A 1 101 ? 0.873 7.054 2.779 1.00 93.50 101 HIS A C 1
ATO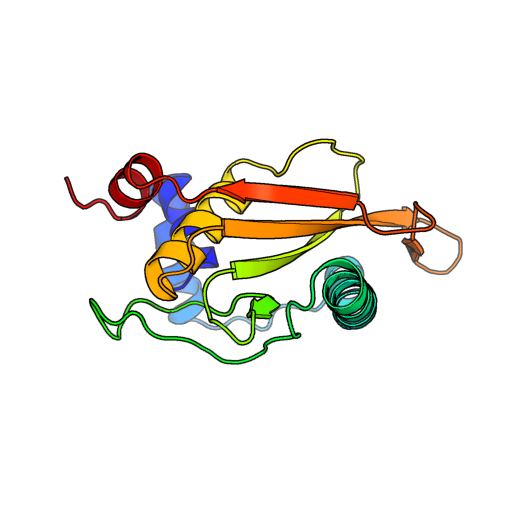M 772 O O . HIS A 1 101 ? -0.098 6.324 2.951 1.00 93.50 101 HIS A O 1
ATOM 778 N N . VAL A 1 102 ? 1.674 7.401 3.796 1.00 95.75 102 VAL A N 1
ATOM 779 C CA . VAL A 1 102 ? 1.407 6.972 5.183 1.00 95.75 102 VAL A CA 1
ATOM 780 C C . VAL A 1 102 ? 0.032 7.452 5.640 1.00 95.75 102 VAL A C 1
ATOM 782 O O . VAL A 1 102 ? -0.755 6.653 6.133 1.00 95.75 102 VAL A O 1
ATOM 785 N N . ARG A 1 103 ? -0.309 8.721 5.408 1.00 92.44 103 ARG A N 1
ATOM 786 C CA . ARG A 1 103 ? -1.631 9.276 5.744 1.00 92.44 103 ARG A CA 1
ATOM 787 C C . ARG A 1 103 ? -2.767 8.602 4.975 1.00 92.44 103 ARG A C 1
ATOM 789 O O . ARG A 1 103 ? -3.826 8.366 5.550 1.00 92.44 103 ARG A O 1
ATOM 796 N N . GLN A 1 104 ? -2.552 8.265 3.702 1.00 91.06 104 GLN A N 1
ATOM 797 C CA . GLN A 1 104 ? -3.508 7.481 2.918 1.00 91.06 104 GLN A CA 1
ATOM 798 C C . GLN A 1 104 ? -3.777 6.121 3.579 1.00 91.06 104 GLN A C 1
ATOM 800 O O . GLN A 1 104 ? -4.939 5.770 3.783 1.00 91.06 104 GLN A O 1
ATOM 805 N N . MET A 1 105 ? -2.720 5.403 3.965 1.00 96.38 105 MET A N 1
ATOM 806 C CA . MET A 1 105 ? -2.825 4.105 4.636 1.00 96.38 105 MET A CA 1
ATOM 807 C C . ME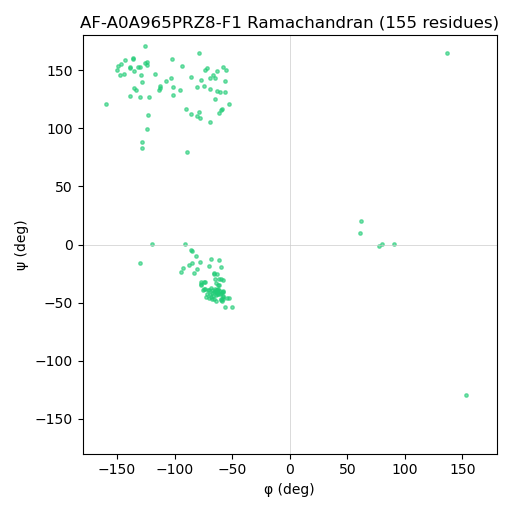T A 1 105 ? -3.492 4.215 6.009 1.00 96.38 105 MET A C 1
ATOM 809 O O . MET A 1 105 ? -4.353 3.402 6.332 1.00 96.38 105 MET A O 1
ATOM 813 N N . GLN A 1 106 ? -3.179 5.253 6.793 1.00 96.88 106 GLN A N 1
ATOM 814 C CA . GLN A 1 106 ? -3.865 5.520 8.063 1.00 96.88 106 GLN A CA 1
ATOM 815 C C . GLN A 1 106 ? -5.370 5.737 7.866 1.00 96.88 106 GLN A C 1
ATOM 817 O O . GLN A 1 106 ? -6.177 5.184 8.610 1.00 96.88 106 GLN A O 1
ATOM 822 N N . TRP A 1 107 ? -5.775 6.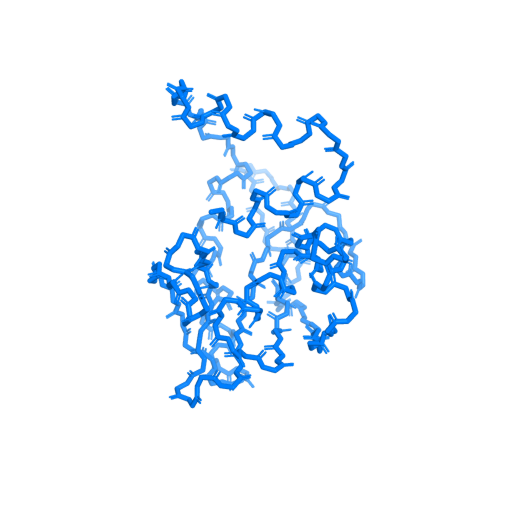472 6.825 1.00 93.44 107 TRP A N 1
ATOM 823 C CA . TRP A 1 107 ? -7.193 6.603 6.486 1.00 93.44 107 TRP A CA 1
ATOM 824 C C . TRP A 1 107 ? -7.820 5.269 6.064 1.00 93.44 107 TRP A C 1
ATOM 826 O O . TRP A 1 107 ? -8.934 4.961 6.483 1.00 93.44 107 TRP A O 1
ATOM 836 N N . GLN A 1 108 ? -7.140 4.465 5.240 1.00 95.50 108 GLN A N 1
ATOM 837 C CA . GLN A 1 108 ? -7.655 3.151 4.840 1.00 95.50 108 GLN A CA 1
ATOM 838 C C . GLN A 1 108 ? -7.843 2.240 6.061 1.00 95.50 108 GLN A C 1
ATOM 840 O O . GLN A 1 108 ? -8.893 1.613 6.184 1.00 95.50 108 GLN A O 1
ATOM 845 N N . MET A 1 109 ? -6.893 2.227 7.000 1.00 97.25 109 MET A N 1
ATOM 846 C CA . MET A 1 109 ? -7.023 1.515 8.275 1.00 97.25 109 MET A CA 1
ATOM 847 C C . MET A 1 109 ? -8.184 2.062 9.111 1.00 97.25 109 MET A C 1
ATOM 849 O O . MET A 1 109 ? -8.973 1.288 9.646 1.00 97.25 109 MET A O 1
ATOM 853 N N . PHE A 1 110 ? -8.365 3.383 9.190 1.00 95.38 110 PHE A N 1
ATOM 854 C CA . PHE A 1 110 ? -9.524 3.986 9.860 1.00 95.38 110 PHE A CA 1
ATOM 855 C C . PHE A 1 110 ? -10.860 3.523 9.258 1.00 95.38 110 PHE A C 1
ATOM 857 O O . PHE A 1 110 ? -11.770 3.166 10.000 1.00 95.38 110 PHE A O 1
ATOM 864 N N . VAL A 1 111 ? -10.974 3.496 7.928 1.00 93.88 111 VAL A N 1
ATOM 865 C CA . VAL A 1 111 ? -12.206 3.075 7.246 1.00 93.88 111 VAL A CA 1
ATOM 866 C C . VAL A 1 111 ? -12.475 1.582 7.420 1.00 93.88 111 VAL A C 1
ATOM 868 O O . VAL A 1 111 ? -13.617 1.200 7.645 1.00 93.88 111 VAL A O 1
ATOM 871 N N . THR A 1 112 ? -11.445 0.748 7.298 1.00 95.25 112 THR A N 1
ATOM 872 C CA . THR A 1 112 ? -11.583 -0.719 7.284 1.00 95.25 112 THR A CA 1
ATOM 873 C C . THR A 1 112 ? -11.565 -1.357 8.669 1.00 95.25 112 THR A C 1
ATOM 875 O O . THR A 1 112 ? -11.967 -2.505 8.802 1.00 95.25 112 THR A O 1
ATOM 878 N N . GLY A 1 113 ? -11.077 -0.645 9.686 1.00 96.44 113 GLY A N 1
ATOM 879 C CA . GLY A 1 113 ? -10.817 -1.203 11.013 1.00 96.44 113 GLY A CA 1
ATOM 880 C C . GLY A 1 113 ? -9.504 -1.991 11.118 1.00 96.44 113 GLY A C 1
ATOM 881 O O . GLY A 1 113 ? -9.182 -2.467 12.203 1.00 96.44 113 GLY A O 1
ATOM 882 N N . ALA A 1 114 ? -8.724 -2.101 10.036 1.00 97.88 114 ALA A N 1
ATOM 883 C CA . ALA A 1 114 ? -7.458 -2.832 10.037 1.00 97.88 114 ALA A CA 1
ATOM 884 C C . ALA A 1 114 ? -6.419 -2.207 10.9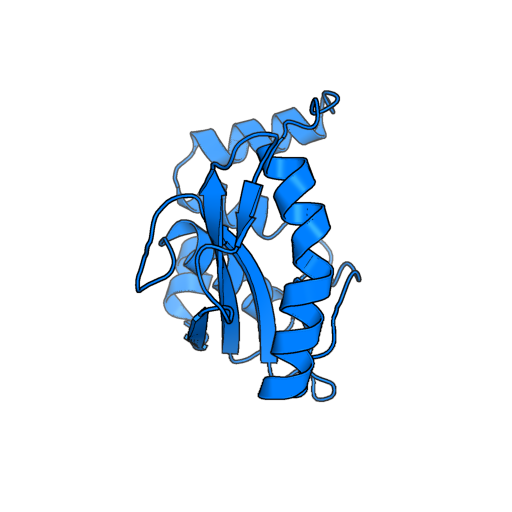90 1.00 97.88 114 ALA A C 1
ATOM 886 O O . ALA A 1 114 ? -6.387 -0.987 11.202 1.00 97.88 114 ALA A O 1
ATOM 887 N N . GLY A 1 115 ? -5.556 -3.062 11.548 1.00 98.38 115 GLY A N 1
ATOM 888 C CA . GLY A 1 115 ? -4.500 -2.685 12.492 1.00 98.38 115 GLY A CA 1
ATOM 889 C C . GLY A 1 115 ? -3.149 -2.383 11.841 1.00 98.38 115 GLY A C 1
ATOM 890 O O . GLY A 1 115 ? -2.334 -1.684 12.439 1.00 98.38 115 GLY A O 1
ATOM 891 N N . ALA A 1 116 ? -2.921 -2.868 10.619 1.00 98.38 116 ALA A N 1
ATOM 892 C CA . ALA A 1 116 ? -1.696 -2.616 9.871 1.00 98.38 116 ALA A CA 1
ATOM 893 C C . ALA A 1 116 ? -1.943 -2.602 8.355 1.00 98.38 116 ALA A C 1
ATOM 895 O O . ALA A 1 116 ? -2.857 -3.253 7.839 1.00 98.38 116 ALA A O 1
ATOM 896 N N . CYS A 1 117 ? -1.085 -1.884 7.633 1.00 98.69 117 CYS A N 1
ATOM 897 C CA . CYS A 1 117 ? -1.051 -1.858 6.178 1.00 98.69 117 CYS A CA 1
ATOM 898 C C . CYS A 1 117 ? 0.327 -2.282 5.668 1.00 98.69 117 CYS A C 1
ATOM 900 O O . CYS A 1 117 ? 1.343 -1.693 6.045 1.00 98.69 117 CYS A O 1
ATOM 902 N N . LEU A 1 118 ? 0.375 -3.272 4.777 1.00 98.69 118 LEU A N 1
ATOM 903 C CA . LEU A 1 118 ? 1.584 -3.600 4.034 1.00 98.69 118 LEU A CA 1
ATOM 904 C C . LEU A 1 118 ? 1.729 -2.623 2.865 1.00 98.69 118 LEU A C 1
ATOM 906 O O . LEU A 1 118 ? 0.975 -2.679 1.895 1.00 98.69 118 LEU A O 1
ATOM 910 N N . TYR A 1 119 ? 2.724 -1.744 2.928 1.00 98.56 119 TYR A N 1
ATOM 911 C CA . TYR A 1 119 ? 3.096 -0.915 1.788 1.00 98.56 119 TYR A CA 1
ATOM 912 C C . TYR A 1 119 ? 4.074 -1.689 0.909 1.00 98.56 119 TYR A C 1
ATOM 914 O O . TYR A 1 119 ? 5.205 -1.928 1.333 1.00 98.56 119 TYR A O 1
AT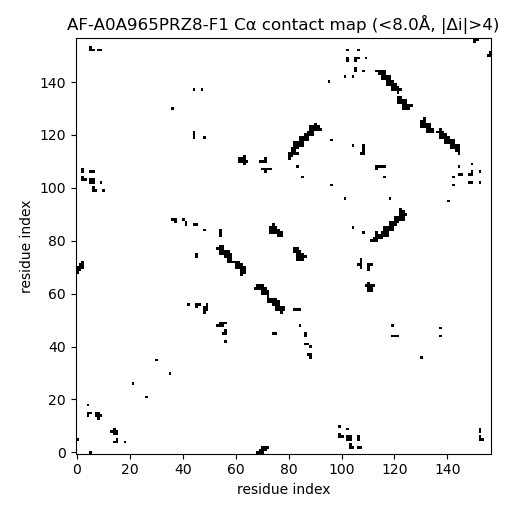OM 922 N N . ALA A 1 120 ? 3.663 -2.070 -0.299 1.00 98.25 120 ALA A N 1
ATOM 923 C CA . ALA A 1 120 ? 4.492 -2.787 -1.263 1.00 98.25 120 ALA A CA 1
ATOM 924 C C . ALA A 1 120 ? 4.772 -1.912 -2.489 1.00 98.25 120 ALA A C 1
ATOM 926 O O . ALA A 1 120 ? 3.873 -1.295 -3.058 1.00 98.25 120 ALA A O 1
ATOM 927 N N . TRP A 1 121 ? 6.028 -1.845 -2.928 1.00 97.81 121 TRP A N 1
ATOM 928 C CA . TRP A 1 121 ? 6.382 -1.048 -4.094 1.00 97.81 121 TRP A CA 1
ATOM 929 C C . TRP A 1 121 ? 7.467 -1.662 -4.964 1.00 97.81 121 TRP A C 1
ATOM 931 O O . TRP A 1 121 ? 8.413 -2.287 -4.489 1.00 97.81 121 TRP A O 1
ATOM 941 N N . GLN A 1 122 ? 7.355 -1.409 -6.265 1.00 97.62 122 GLN A N 1
ATOM 942 C CA . GLN A 1 122 ? 8.361 -1.783 -7.254 1.00 97.62 122 GLN A CA 1
ATOM 943 C C . GLN A 1 122 ? 9.023 -0.535 -7.844 1.00 97.62 122 GLN A C 1
ATOM 945 O O . GLN A 1 122 ? 8.355 0.454 -8.170 1.00 97.62 122 GLN A O 1
ATOM 950 N N . LEU A 1 123 ? 10.348 -0.576 -7.989 1.00 97.56 123 LEU A N 1
ATOM 951 C CA . LEU A 1 123 ? 11.081 0.448 -8.720 1.00 97.56 123 LEU A CA 1
ATOM 952 C C . LEU A 1 123 ? 10.733 0.328 -10.202 1.00 97.56 123 LEU A C 1
ATOM 954 O O . LEU A 1 123 ? 10.739 -0.757 -10.771 1.00 97.56 123 LEU A O 1
ATOM 958 N N . ARG A 1 124 ? 10.449 1.453 -10.838 1.00 96.88 124 ARG A N 1
ATOM 959 C CA . ARG A 1 124 ? 10.310 1.569 -12.282 1.00 96.88 124 ARG A CA 1
ATOM 960 C C . ARG A 1 124 ? 11.594 2.173 -12.832 1.00 96.88 124 ARG A C 1
ATOM 962 O O . ARG A 1 124 ? 12.008 3.234 -12.368 1.00 96.88 124 ARG A O 1
ATOM 969 N N . VAL A 1 125 ? 12.181 1.528 -13.832 1.00 97.00 125 VAL A N 1
ATOM 970 C CA . VAL A 1 125 ? 13.318 2.057 -14.595 1.00 97.00 125 VAL A CA 1
ATOM 971 C C . VAL A 1 125 ? 12.924 2.253 -16.054 1.00 97.00 125 VAL A C 1
ATOM 973 O O . VAL A 1 125 ? 12.091 1.517 -16.583 1.00 97.00 125 VAL A O 1
ATOM 976 N N . GLU A 1 126 ? 13.497 3.268 -16.692 1.00 96.50 126 GLU A N 1
ATOM 977 C CA . GLU A 1 126 ? 13.314 3.523 -18.122 1.00 96.50 126 GLU A CA 1
ATOM 978 C C . GLU A 1 126 ? 14.220 2.614 -18.949 1.00 96.50 126 GLU A C 1
ATOM 980 O O . GLU A 1 126 ? 15.399 2.439 -18.639 1.00 96.50 126 GLU A O 1
ATOM 985 N N . VAL A 1 127 ? 13.658 2.036 -20.008 1.00 95.38 127 VAL A N 1
ATOM 986 C CA . VAL A 1 127 ? 14.361 1.176 -20.966 1.00 95.38 127 VAL A CA 1
ATOM 987 C C . VAL A 1 127 ? 13.940 1.552 -22.389 1.00 95.38 127 VAL A C 1
ATOM 989 O O . VAL A 1 127 ? 12.880 2.157 -22.577 1.00 95.38 127 VAL A O 1
ATOM 992 N N . PRO A 1 128 ? 14.720 1.202 -23.429 1.00 95.62 128 PRO A N 1
ATOM 993 C CA . PRO A 1 128 ? 14.270 1.386 -24.804 1.00 95.62 128 PRO A CA 1
ATOM 994 C C . PRO A 1 128 ? 12.896 0.736 -25.026 1.00 95.62 128 PRO A C 1
ATOM 996 O O . PRO A 1 128 ? 12.731 -0.463 -24.817 1.00 95.62 128 PRO A O 1
ATOM 999 N N . GLY A 1 129 ? 11.910 1.536 -25.437 1.00 91.69 129 GLY A N 1
ATOM 1000 C CA . GLY A 1 129 ? 10.543 1.072 -25.698 1.00 91.69 129 GLY A CA 1
ATOM 1001 C C . GLY A 1 129 ? 9.572 1.134 -24.512 1.00 91.69 129 GLY A C 1
ATOM 1002 O O . GLY A 1 129 ? 8.412 0.780 -24.698 1.00 91.69 129 GLY A O 1
ATOM 1003 N N . GLY A 1 130 ? 9.986 1.605 -23.328 1.00 94.00 130 GLY A N 1
ATOM 1004 C CA . GLY A 1 130 ? 9.063 1.834 -22.213 1.00 94.00 130 GLY A CA 1
ATOM 1005 C C . GLY A 1 130 ? 9.715 1.728 -20.838 1.00 94.00 130 GLY A C 1
ATOM 1006 O O . GLY A 1 130 ? 10.733 2.360 -20.560 1.00 94.00 130 GLY A O 1
ATOM 1007 N N . PHE A 1 131 ? 9.105 0.932 -19.963 1.00 96.94 131 PHE A N 1
ATOM 1008 C CA . PHE A 1 131 ? 9.555 0.744 -18.589 1.00 96.94 131 PHE A CA 1
ATOM 1009 C C . PHE A 1 131 ? 9.801 -0.729 -18.268 1.00 96.94 131 PHE A C 1
ATOM 1011 O O . PHE A 1 131 ? 9.223 -1.620 -18.887 1.00 96.94 131 PHE A O 1
ATOM 1018 N N . ALA A 1 132 ? 10.638 -0.964 -17.262 1.00 96.94 132 ALA A N 1
ATOM 1019 C CA . ALA A 1 132 ? 10.870 -2.276 -16.674 1.00 96.94 132 ALA A CA 1
ATOM 1020 C C . ALA A 1 132 ? 10.890 -2.194 -15.134 1.00 96.94 132 ALA A C 1
ATOM 1022 O O . ALA A 1 132 ? 11.107 -1.107 -14.576 1.00 96.94 132 ALA A O 1
ATOM 1023 N N . PRO A 1 133 ? 10.686 -3.319 -14.421 1.00 97.06 133 PRO A N 1
ATOM 1024 C CA . PRO A 1 133 ? 10.960 -3.400 -12.991 1.00 97.06 133 PRO A CA 1
ATOM 1025 C C . PRO A 1 133 ? 12.455 -3.186 -12.726 1.00 97.06 133 PRO A C 1
ATOM 1027 O O . PRO A 1 133 ? 13.307 -3.779 -13.383 1.00 97.06 133 PRO A O 1
ATOM 1030 N N . GLY A 1 134 ? 12.778 -2.325 -11.766 1.00 96.62 134 GLY A N 1
ATOM 1031 C CA . GLY A 1 134 ? 14.151 -2.014 -11.373 1.00 96.62 134 GLY A CA 1
ATOM 1032 C C . GLY A 1 134 ? 14.734 -2.989 -10.350 1.00 96.62 134 GLY A C 1
ATOM 1033 O O . GLY A 1 134 ? 15.949 -3.012 -10.159 1.00 96.62 134 GLY A O 1
ATOM 1034 N N . TRP A 1 135 ? 13.890 -3.786 -9.694 1.00 96.44 135 TRP A N 1
ATOM 1035 C CA . TRP A 1 135 ? 14.288 -4.857 -8.785 1.00 96.44 135 TRP A CA 1
ATOM 1036 C C . TRP A 1 135 ? 13.647 -6.181 -9.199 1.00 96.44 135 TRP A C 1
ATOM 1038 O O . TRP A 1 135 ? 12.602 -6.197 -9.847 1.00 96.44 135 TRP A O 1
ATOM 1048 N N . ILE A 1 136 ? 14.280 -7.287 -8.796 1.00 95.38 136 ILE A N 1
ATOM 1049 C CA . ILE A 1 136 ? 13.780 -8.647 -9.053 1.00 95.38 136 ILE A CA 1
ATOM 1050 C C . ILE A 1 136 ? 12.434 -8.856 -8.349 1.00 95.38 136 ILE A C 1
ATOM 1052 O O . ILE A 1 136 ? 11.496 -9.371 -8.946 1.00 95.38 136 ILE A O 1
ATOM 1056 N N . GLU A 1 137 ? 12.330 -8.392 -7.105 1.00 96.12 137 GLU A N 1
ATOM 1057 C CA . GLU A 1 137 ? 11.126 -8.487 -6.280 1.00 96.12 137 GLU A CA 1
ATOM 1058 C C . GLU A 1 137 ? 10.695 -7.094 -5.802 1.00 96.12 137 GLU A C 1
ATOM 1060 O O . GLU A 1 137 ? 11.525 -6.174 -5.737 1.00 96.12 137 GLU A O 1
ATOM 1065 N N . PRO A 1 138 ? 9.399 -6.886 -5.503 1.00 97.31 138 PRO A N 1
ATOM 1066 C CA . PRO A 1 138 ? 8.946 -5.690 -4.808 1.00 97.31 138 PRO A CA 1
ATOM 1067 C C . PRO A 1 138 ? 9.641 -5.545 -3.452 1.00 97.31 138 PRO A C 1
ATOM 1069 O O . PRO A 1 138 ? 10.032 -6.520 -2.816 1.00 97.31 138 PRO A O 1
ATOM 1072 N N . ARG A 1 139 ? 9.763 -4.308 -2.980 1.00 97.31 139 ARG A N 1
ATOM 1073 C CA . ARG A 1 139 ? 10.083 -4.034 -1.577 1.00 97.31 139 ARG A CA 1
ATOM 1074 C C . ARG A 1 139 ? 8.794 -3.833 -0.807 1.00 97.31 139 ARG A C 1
ATOM 1076 O O . ARG A 1 139 ? 7.802 -3.384 -1.380 1.00 97.31 139 ARG A O 1
ATOM 1083 N N . SER A 1 140 ? 8.821 -4.108 0.489 1.00 97.81 140 SER A N 1
ATOM 1084 C CA . SER A 1 140 ? 7.687 -3.835 1.358 1.00 97.81 140 SER A CA 1
ATOM 1085 C C . SER A 1 140 ? 8.106 -3.366 2.747 1.00 97.81 140 SER A C 1
ATOM 1087 O O . SER A 1 140 ? 9.237 -3.570 3.188 1.00 97.81 140 SER A O 1
ATOM 1089 N N . THR A 1 141 ? 7.183 -2.696 3.431 1.00 98.19 141 THR A N 1
ATOM 1090 C CA . THR A 1 141 ? 7.275 -2.401 4.861 1.00 98.19 141 THR A CA 1
ATOM 1091 C C . THR A 1 141 ? 5.878 -2.400 5.455 1.00 98.19 141 THR A C 1
ATOM 1093 O O . THR A 1 141 ? 4.924 -1.962 4.810 1.00 98.19 141 THR A O 1
ATOM 1096 N N . TRP A 1 142 ? 5.766 -2.849 6.699 1.00 98.38 142 TRP A N 1
ATOM 1097 C CA . TRP A 1 142 ? 4.545 -2.687 7.476 1.00 98.38 142 TRP A CA 1
ATOM 1098 C C . TRP A 1 142 ? 4.431 -1.263 8.001 1.00 98.38 142 TRP A C 1
ATOM 1100 O O . TRP A 1 142 ? 5.430 -0.644 8.380 1.00 98.38 142 TRP A O 1
ATOM 1110 N N . ILE A 1 143 ? 3.204 -0.757 7.991 1.00 98.31 143 ILE A N 1
ATOM 1111 C CA . ILE A 1 143 ? 2.807 0.509 8.585 1.00 98.31 143 ILE A CA 1
ATOM 1112 C C . ILE A 1 143 ? 1.702 0.200 9.580 1.00 98.31 143 ILE A C 1
ATOM 1114 O O . ILE A 1 143 ? 0.601 -0.187 9.198 1.00 98.31 143 ILE A O 1
ATOM 1118 N N . GLU A 1 144 ? 2.026 0.367 10.855 1.00 98.44 144 GLU A N 1
ATOM 1119 C CA . GLU A 1 144 ? 1.086 0.154 11.949 1.00 98.44 144 GLU A CA 1
ATOM 1120 C C . GLU A 1 144 ? 0.073 1.292 12.019 1.00 98.44 144 GLU A C 1
ATOM 1122 O O . GLU A 1 144 ? 0.370 2.447 11.687 1.00 98.44 144 GLU A O 1
ATOM 1127 N N . ARG A 1 145 ? -1.127 0.970 12.489 1.00 98.00 145 ARG A N 1
ATOM 1128 C CA . ARG A 1 145 ? -2.162 1.951 12.784 1.00 98.00 145 ARG A CA 1
ATOM 1129 C C . ARG A 1 145 ? -1.698 2.941 13.855 1.00 98.00 145 ARG A C 1
ATOM 1131 O O . ARG A 1 145 ? -1.236 2.557 14.926 1.00 98.00 145 ARG A O 1
ATOM 1138 N N . ASP A 1 146 ? -1.881 4.225 13.573 1.00 97.38 146 ASP A N 1
ATOM 1139 C CA . ASP A 1 146 ? -1.563 5.339 14.462 1.00 97.38 146 ASP A CA 1
ATOM 1140 C C . ASP A 1 146 ? -2.822 6.187 14.681 1.00 97.38 146 ASP A C 1
ATOM 1142 O O . ASP A 1 146 ? -3.188 7.035 13.862 1.00 97.38 146 ASP A O 1
ATOM 1146 N N . GLU A 1 147 ? -3.486 5.965 15.818 1.00 94.44 147 GLU A N 1
ATOM 1147 C CA . GLU A 1 147 ? -4.720 6.675 16.180 1.00 94.44 147 GLU A CA 1
ATOM 1148 C C . GLU A 1 147 ? -4.526 8.191 16.278 1.00 94.44 147 GLU A C 1
ATOM 1150 O O . GLU A 1 147 ? -5.447 8.958 15.988 1.00 94.44 147 GLU A O 1
ATOM 1155 N N . LYS A 1 148 ? -3.324 8.651 16.646 1.00 93.31 148 LYS A N 1
ATOM 1156 C CA . LYS A 1 148 ? -3.036 10.082 16.726 1.00 93.31 148 LYS A CA 1
ATOM 1157 C C . LYS A 1 148 ? -2.998 10.688 15.326 1.00 93.31 148 LYS A C 1
ATOM 1159 O O . LYS A 1 148 ? -3.626 11.720 15.093 1.00 93.31 148 LYS A O 1
ATOM 1164 N N . MET A 1 149 ? -2.317 10.033 14.384 1.00 90.75 149 MET A N 1
ATOM 1165 C CA . MET A 1 149 ? -2.278 10.494 12.995 1.00 90.75 149 MET A CA 1
ATOM 1166 C C . MET A 1 149 ? -3.670 10.467 12.355 1.00 90.75 149 MET A C 1
ATOM 1168 O O . MET A 1 149 ? -4.026 11.394 11.626 1.00 90.75 149 MET A O 1
ATOM 1172 N N . ILE A 1 150 ? -4.476 9.442 12.642 1.00 89.12 150 ILE A N 1
ATOM 1173 C CA . ILE A 1 150 ? -5.863 9.349 12.169 1.00 89.12 150 ILE A CA 1
ATOM 1174 C C . ILE A 1 150 ? -6.690 10.537 12.681 1.00 89.12 1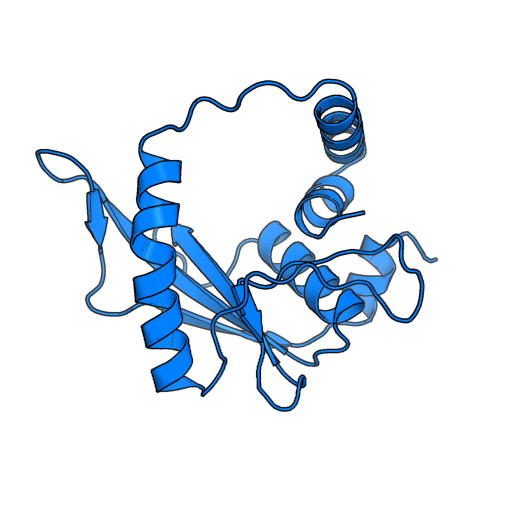50 ILE A C 1
ATOM 1176 O O . ILE A 1 150 ? -7.353 11.205 11.884 1.00 89.12 150 ILE A O 1
ATOM 1180 N N . ALA A 1 151 ? -6.611 10.855 13.976 1.00 85.81 151 ALA A N 1
ATOM 1181 C CA . ALA A 1 151 ? -7.333 11.985 14.563 1.00 85.81 151 ALA A CA 1
ATOM 1182 C C . ALA A 1 151 ? -6.940 13.331 13.922 1.00 85.81 151 ALA A C 1
ATOM 1184 O O . ALA A 1 151 ? -7.812 14.098 13.507 1.00 85.81 151 ALA A O 1
ATOM 1185 N N . GLU A 1 152 ? -5.635 13.581 13.757 1.00 80.94 152 GLU A N 1
ATOM 1186 C CA . GLU A 1 152 ? -5.105 14.791 13.106 1.00 80.94 152 GLU A CA 1
ATOM 1187 C C . GLU A 1 152 ? -5.577 14.920 11.650 1.00 80.94 152 GLU A C 1
ATOM 1189 O O . GLU A 1 152 ? -5.919 16.008 11.186 1.00 80.94 152 GLU A O 1
ATOM 1194 N N . THR A 1 153 ? -5.620 13.800 10.929 1.00 70.12 153 THR A N 1
ATOM 1195 C CA . THR A 1 153 ? -5.996 13.756 9.512 1.00 70.12 153 THR A CA 1
ATOM 1196 C C . THR A 1 153 ? -7.505 13.970 9.318 1.00 70.12 153 THR A C 1
ATOM 1198 O O . THR A 1 153 ? -7.923 14.586 8.335 1.00 70.12 153 THR A O 1
ATOM 1201 N N . ASN A 1 154 ? -8.329 13.522 10.268 1.00 64.50 154 ASN A N 1
ATOM 1202 C CA . ASN A 1 154 ? -9.786 13.642 10.205 1.00 64.50 154 ASN A CA 1
ATOM 1203 C C . ASN A 1 154 ? -10.316 15.023 10.636 1.00 64.50 154 ASN A C 1
ATOM 1205 O O . ASN A 1 154 ? -11.507 15.286 10.471 1.00 64.50 154 ASN A O 1
ATOM 1209 N N . GLY A 1 155 ? -9.472 15.895 11.203 1.00 53.94 155 GLY A N 1
ATOM 1210 C CA . GLY A 1 155 ? -9.923 17.153 11.813 1.00 53.94 155 GLY A CA 1
ATOM 1211 C C . GLY A 1 155 ? -10.871 16.937 13.000 1.00 53.94 155 GLY A C 1
ATOM 1212 O O . GLY A 1 155 ? -11.643 17.831 13.339 1.00 53.94 155 GLY A O 1
ATOM 1213 N N . ILE A 1 156 ? -10.842 15.740 13.598 1.00 43.66 156 ILE A N 1
ATOM 1214 C CA . ILE A 1 156 ? -11.597 15.384 14.800 1.00 43.66 156 ILE A CA 1
ATOM 1215 C C . ILE A 1 156 ? -10.698 15.745 15.988 1.00 43.66 156 ILE A C 1
ATOM 1217 O O . ILE A 1 156 ? -9.991 14.898 16.529 1.00 43.66 156 ILE A O 1
ATOM 1221 N N . SER A 1 157 ? -10.673 17.031 16.333 1.00 36.22 157 SER A N 1
ATOM 1222 C CA . SER A 1 157 ? -10.136 17.548 17.598 1.00 36.22 157 SER A CA 1
ATOM 1223 C C . SER A 1 157 ? -11.228 18.294 18.339 1.00 36.22 157 SER A C 1
ATOM 1225 O O . SER A 1 157 ? -11.854 19.150 17.669 1.00 36.22 157 SER A O 1
#

Sequence (157 aa):
MTATAVAKAASGPAGFRDQLEARRNPVDVEVNAFMAWGTFMEPVIAQWVKNETGIMPNEWLIASEHDARFLATPDGLSLDHMAIAEIKTMGTPREKPPLDHVRQMQWQMFVTGAGACLYAWQLRVEVPGGFAPGWIEPRSTWIERDEKMIAETNGIS

Solvent-accessible surface area (backbone atoms only — not comparable to full-atom values): 8714 Å² total; per-residue (Å²): 87,42,25,72,44,43,23,33,32,66,72,36,82,63,44,40,50,54,49,56,47,44,69,73,51,75,67,88,77,79,80,45,74,69,55,54,48,38,64,66,44,46,65,59,52,36,53,48,46,26,73,77,69,59,29,37,70,38,85,60,81,41,53,15,93,91,42,74,62,35,34,24,61,45,49,15,40,26,93,84,45,51,34,34,25,44,77,45,65,36,83,62,92,71,96,66,82,56,70,52,58,49,43,23,49,34,42,33,26,66,28,66,67,22,52,33,31,40,41,35,37,34,40,44,36,84,48,96,94,51,74,42,73,63,51,98,62,68,48,73,48,80,42,71,64,48,71,66,61,39,34,67,56,68,69,65,122

Foldseek 3Di:
DELLLLLQVLVDVVSNVVVVVCVVPVDPDDQDQQNVVFVVCLVVQQVVCCVVPVWHAWDDWFAAPVDRVQIYTFRTAHPVRQETEHEEEDQDDDPDDDVSVLSSQLSNCRGSVHFKYKYWYFYWDDDVPGIDTPDPHIDIDIRGHDVVSNCSSVVVD